Protein AF-A0A6V7LNL7-F1 (afdb_monomer_lite)

InterPro domains:
  IPR039805 CUE domain-containing protein 2, CUE domain [cd14367] (121-161)
  IPR060584 CUEDC2, N-terminal domain [PF27983] (2-64)

Secondary structure (DSSP, 8-state):
---HHHHHHHHHHHHHHHS-----HHHHHHHHHHH-GGGGGS-HHHHHHHHHHHHHHHHHHTT---------GGGG--GGGTS--------------------------S-HHHHHHHHHHHHHHHHHHH-TTS-HHHHHHHHHHTTT-HHHHHHHHHHHHHTT-----------

Organism: NCBI:txid1563983

Foldseek 3Di:
DDDPVRVVVVVVVVVVVVVPCPPPLVVVLVVVCVVPVCSVVDDSVNSVVVVVVVVVVVVVVVDDPDDDDPPPVCVVVPCVVVDDPDDDDDDDDDDDDDDDDDDDDDDDDPDPPPVVVVLLVVLLVVLCVVPVQADSVLLSVLCVVVVNPSVSSNVVQVVCVVVVNGPGPPPDDDD

Sequence (175 aa):
LIDDIVLSYVVSMVEESALEEDLDVEGLCEMVSACLPEFSTIDKDAVSKWLLDIESELKQESKGPGDGQPHDPLSQISLAALLPPDSQRVSTGRSHSICETSDANSDSSGEYFTEQQEASWHEISLLQEMFPAASPTEIRHCLTIADGDIAKAAQLALHRQEAGQSITSNLSYMT

pLDDT: mean 72.9, std 19.71, range [32.44, 95.31]

Structure (mmCIF, N/CA/C/O backbone):
data_AF-A0A6V7LNL7-F1
#
_entry.id   AF-A0A6V7LNL7-F1
#
loop_
_atom_site.group_PDB
_atom_site.id
_atom_site.type_symbol
_atom_site.label_atom_id
_atom_site.label_alt_id
_atom_site.label_comp_id
_atom_site.label_asym_id
_atom_site.label_entity_id
_atom_site.label_seq_id
_atom_site.pdbx_PDB_ins_code
_atom_site.Cartn_x
_atom_site.Cartn_y
_atom_site.Cartn_z
_atom_site.occupancy
_atom_site.B_iso_or_equiv
_atom_site.auth_seq_id
_atom_site.auth_comp_id
_atom_site.auth_asym_id
_atom_site.auth_atom_id
_atom_site.pdbx_PDB_model_num
ATOM 1 N N . LEU A 1 1 ? 24.596 23.583 24.630 1.00 77.12 1 LEU A N 1
ATOM 2 C CA . LEU A 1 1 ? 23.335 23.792 25.369 1.00 77.12 1 LEU A CA 1
ATOM 3 C C . LEU A 1 1 ? 22.297 24.225 24.349 1.00 77.12 1 LEU A C 1
ATOM 5 O O . LEU A 1 1 ? 22.644 25.045 23.510 1.00 77.12 1 LEU A O 1
ATOM 9 N N . ILE A 1 2 ? 21.104 23.640 24.376 1.00 87.00 2 ILE A N 1
ATOM 10 C CA . ILE A 1 2 ? 19.944 24.130 23.618 1.00 87.00 2 ILE A CA 1
ATOM 11 C C . ILE A 1 2 ? 19.207 25.108 24.536 1.00 87.00 2 ILE A C 1
ATOM 13 O O . ILE A 1 2 ? 19.056 24.804 25.717 1.00 87.00 2 ILE A O 1
ATOM 17 N N . ASP A 1 3 ? 18.808 26.269 24.019 1.00 94.88 3 ASP A N 1
ATOM 18 C CA . ASP A 1 3 ? 18.039 27.256 24.784 1.00 94.88 3 ASP A CA 1
ATOM 19 C C . ASP A 1 3 ? 16.596 26.784 25.007 1.00 94.88 3 ASP A C 1
ATOM 21 O O . ASP A 1 3 ? 15.985 26.189 24.118 1.00 94.88 3 ASP A O 1
ATOM 25 N N . ASP A 1 4 ? 16.023 27.117 26.165 1.00 92.06 4 ASP A N 1
ATOM 26 C CA . ASP A 1 4 ? 14.676 26.688 26.576 1.00 92.06 4 ASP A CA 1
ATOM 27 C C . ASP A 1 4 ? 13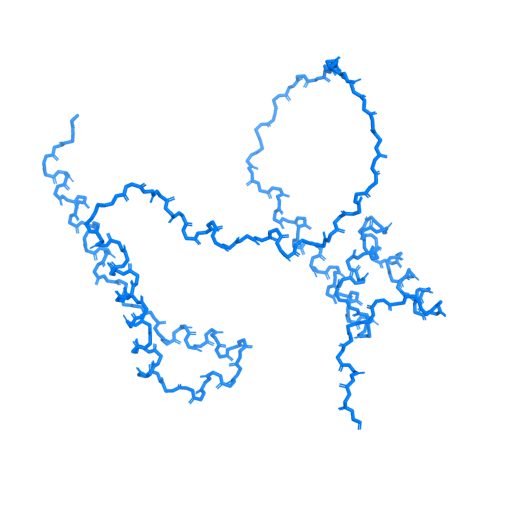.570 27.134 25.604 1.00 92.06 4 ASP A C 1
ATOM 29 O O . ASP A 1 4 ? 12.563 26.448 25.443 1.00 92.06 4 ASP A O 1
ATOM 33 N N . ILE A 1 5 ? 13.770 28.254 24.900 1.00 92.75 5 ILE A N 1
ATOM 34 C CA . ILE A 1 5 ? 12.843 28.742 23.864 1.00 92.75 5 ILE A CA 1
ATOM 35 C C . ILE A 1 5 ? 12.846 27.801 22.652 1.00 92.75 5 ILE A C 1
ATOM 37 O O . ILE A 1 5 ? 11.793 27.474 22.110 1.00 92.75 5 ILE A O 1
ATOM 41 N N . VAL A 1 6 ? 14.032 27.343 22.242 1.00 93.44 6 VAL A N 1
ATOM 42 C CA . VAL A 1 6 ? 14.191 26.410 21.120 1.00 93.44 6 VAL A CA 1
ATOM 43 C C . VAL A 1 6 ? 13.686 25.030 21.520 1.00 93.44 6 VAL A C 1
ATOM 45 O O . VAL A 1 6 ? 12.992 24.386 20.741 1.00 93.44 6 VAL A O 1
ATOM 48 N N . LEU A 1 7 ?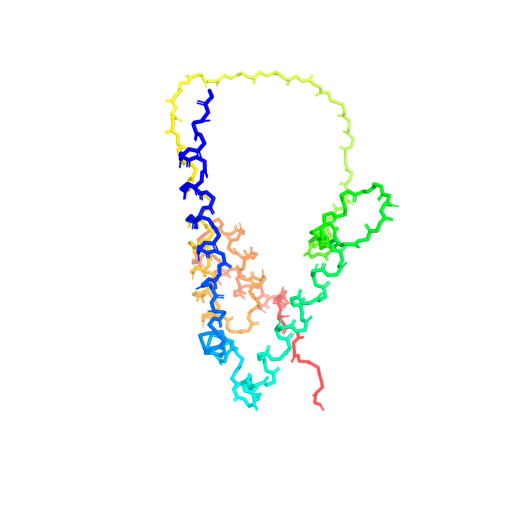 13.978 24.600 22.750 1.00 93.31 7 LEU A N 1
ATOM 49 C CA . LEU A 1 7 ? 13.473 23.343 23.286 1.00 93.31 7 LEU A CA 1
ATOM 50 C C . LEU A 1 7 ? 11.941 23.340 23.337 1.00 93.31 7 LEU A C 1
ATOM 52 O O . LEU A 1 7 ? 11.329 22.388 22.872 1.00 93.31 7 LEU A O 1
ATOM 56 N N . SER A 1 8 ? 11.320 24.419 23.821 1.00 91.12 8 SER A N 1
ATOM 57 C CA . SER A 1 8 ? 9.861 24.557 23.846 1.00 91.12 8 SER A CA 1
ATOM 58 C C . SER A 1 8 ? 9.255 24.554 22.444 1.00 91.12 8 SER A C 1
ATOM 60 O O . SER A 1 8 ? 8.248 23.886 22.243 1.00 91.12 8 SER A O 1
ATOM 62 N N . TYR A 1 9 ? 9.865 25.231 21.469 1.00 91.94 9 TYR A N 1
ATOM 63 C CA . TYR A 1 9 ? 9.400 25.200 20.080 1.00 91.94 9 TYR A CA 1
ATOM 64 C C . TYR A 1 9 ? 9.455 23.791 19.475 1.00 91.94 9 TYR A C 1
ATOM 66 O O . TYR A 1 9 ? 8.477 23.338 18.888 1.00 91.94 9 TYR A O 1
ATOM 74 N N . VAL A 1 10 ? 10.569 23.075 19.661 1.00 91.94 10 VAL A N 1
ATOM 75 C CA . VAL A 1 10 ? 10.726 21.703 19.156 1.00 91.94 10 VAL A CA 1
ATOM 76 C C . VAL A 1 10 ? 9.750 20.755 19.846 1.00 91.94 10 VAL A C 1
ATOM 78 O O . VAL A 1 10 ? 9.099 19.973 19.168 1.00 91.94 10 VAL A O 1
ATOM 81 N N . VAL A 1 11 ? 9.604 20.850 21.170 1.00 88.12 11 VAL A N 1
ATOM 82 C CA . VAL A 1 11 ? 8.632 20.045 21.924 1.00 88.12 11 VAL A CA 1
ATOM 83 C C . VAL A 1 11 ? 7.210 20.354 21.469 1.00 88.12 11 VAL A C 1
ATOM 85 O O . VAL A 1 11 ? 6.464 19.423 21.210 1.00 88.12 11 VAL A O 1
ATOM 88 N N . SER A 1 12 ? 6.861 21.628 21.270 1.00 84.38 12 SER A N 1
ATOM 89 C CA . SER A 1 12 ? 5.517 22.013 20.818 1.00 84.38 12 SER A CA 1
ATOM 90 C C . SER A 1 12 ? 5.229 21.480 19.416 1.00 84.38 12 SER A C 1
ATOM 92 O O . SER A 1 12 ? 4.141 20.984 19.175 1.00 84.38 12 SER A O 1
ATOM 94 N N . MET A 1 13 ? 6.212 21.518 18.509 1.00 83.56 13 MET A N 1
ATOM 95 C CA . MET A 1 13 ? 6.061 20.983 17.153 1.00 83.56 13 MET A CA 1
ATOM 96 C C . MET A 1 13 ? 5.982 19.450 17.129 1.00 83.56 13 MET A C 1
ATOM 98 O O . MET A 1 13 ? 5.235 18.885 16.334 1.00 83.56 13 MET A O 1
ATOM 102 N N . VAL A 1 14 ? 6.726 18.765 18.003 1.00 79.75 14 VAL A N 1
ATOM 103 C CA . VAL A 1 14 ? 6.657 17.301 18.150 1.00 79.75 14 VAL A CA 1
ATOM 104 C C . VAL A 1 14 ? 5.335 16.872 18.792 1.00 79.75 14 VAL A C 1
ATOM 106 O O . VAL A 1 14 ? 4.744 15.896 18.346 1.00 79.75 14 VAL A O 1
ATOM 109 N N . GLU A 1 15 ? 4.848 17.598 19.799 1.00 69.62 15 GLU A N 1
ATOM 110 C CA . GLU A 1 15 ? 3.545 17.339 20.418 1.00 69.62 15 GLU A CA 1
ATOM 111 C C . GLU A 1 15 ? 2.395 17.623 19.441 1.00 69.62 15 GLU A C 1
ATOM 113 O O . GLU A 1 15 ? 1.503 16.791 19.321 1.00 69.62 15 GLU A O 1
ATOM 118 N N . GLU A 1 16 ? 2.443 18.726 18.687 1.00 59.78 16 GLU A N 1
ATOM 119 C CA . GLU A 1 16 ? 1.456 19.059 17.646 1.00 59.78 16 GLU A CA 1
ATOM 120 C C . GLU A 1 16 ? 1.409 17.989 16.544 1.00 59.78 16 GLU A C 1
ATOM 122 O O . GLU A 1 16 ? 0.331 17.542 16.168 1.00 59.78 16 GLU A O 1
ATOM 127 N N . SER A 1 17 ? 2.568 17.481 16.111 1.00 56.34 17 SER A N 1
ATOM 128 C CA . SER A 1 17 ? 2.640 16.406 15.108 1.00 56.34 17 SER A CA 1
ATOM 129 C C . SER A 1 17 ? 2.170 15.046 15.645 1.00 56.34 17 SER A C 1
ATOM 131 O O . SER A 1 17 ? 1.700 14.214 14.880 1.00 56.34 17 SER A O 1
ATOM 133 N N . ALA A 1 18 ? 2.287 14.802 16.955 1.00 55.47 18 ALA A N 1
ATOM 134 C CA . ALA A 1 18 ? 1.839 13.561 17.594 1.00 55.47 18 ALA A CA 1
ATOM 135 C C . ALA A 1 18 ? 0.333 13.550 17.921 1.00 55.47 18 ALA A C 1
ATOM 137 O O . ALA A 1 18 ? -0.207 12.508 18.291 1.00 55.47 18 ALA A O 1
ATOM 138 N N . LEU A 1 19 ? -0.333 14.704 17.828 1.00 52.66 19 LEU A N 1
ATOM 139 C CA . LEU A 1 19 ? -1.760 14.875 18.111 1.00 52.66 19 LEU A CA 1
ATOM 140 C C . LEU A 1 19 ? -2.645 14.749 16.860 1.00 52.66 19 LEU A C 1
ATOM 142 O O . LEU A 1 19 ? -3.859 14.648 17.017 1.00 52.66 19 LEU A O 1
ATOM 146 N N . GLU A 1 20 ? -2.064 14.747 15.655 1.00 52.94 20 GLU A N 1
ATOM 147 C CA . GLU A 1 20 ? -2.805 14.935 14.397 1.00 52.94 20 GLU A CA 1
ATOM 148 C C . GLU A 1 20 ? -2.579 13.836 13.340 1.00 52.94 20 GLU A C 1
ATOM 150 O O . GLU A 1 20 ? -2.869 14.036 12.164 1.00 52.94 20 GLU A O 1
ATOM 155 N N . GLU A 1 21 ? -2.127 12.641 13.728 1.00 58.19 21 GLU A N 1
ATOM 156 C CA . GLU A 1 21 ? -2.369 11.452 12.900 1.00 58.19 21 GLU A CA 1
ATOM 157 C C . GLU A 1 21 ? -3.705 10.836 13.324 1.00 58.19 21 GLU A C 1
ATOM 159 O O . GLU A 1 21 ? -3.761 9.807 14.000 1.00 58.19 21 GLU A O 1
ATOM 164 N N . ASP A 1 22 ? -4.809 11.488 12.938 1.00 67.88 22 ASP A N 1
ATOM 165 C CA . ASP A 1 22 ? -6.077 10.774 12.802 1.00 67.88 22 ASP A CA 1
ATOM 166 C C . ASP A 1 22 ? -5.795 9.605 11.851 1.00 67.88 22 ASP A C 1
ATOM 168 O O . ASP A 1 22 ? -5.548 9.799 10.659 1.00 67.88 22 ASP 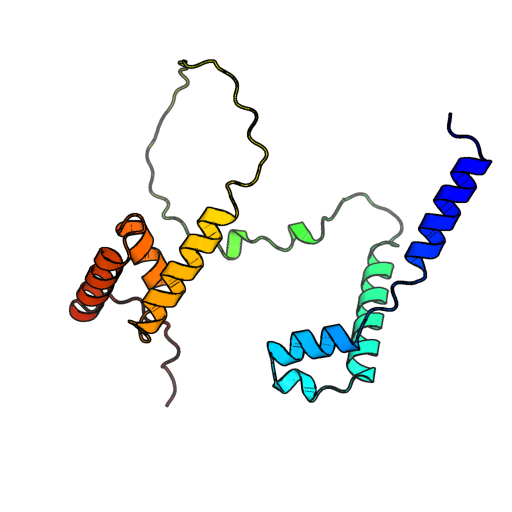A O 1
ATOM 172 N N . LEU A 1 23 ? -5.741 8.390 12.403 1.00 71.69 23 LEU A N 1
ATOM 173 C CA . LEU A 1 23 ? -5.516 7.176 11.631 1.00 71.69 23 LEU A CA 1
ATOM 174 C C . LEU A 1 23 ? -6.537 7.154 10.494 1.00 71.69 23 LEU A C 1
ATOM 176 O O . LEU A 1 23 ? -7.745 7.143 10.744 1.00 71.69 23 LEU A O 1
ATOM 180 N N . ASP A 1 24 ? -6.060 7.157 9.249 1.00 86.25 24 ASP A N 1
ATOM 181 C CA . ASP A 1 24 ? -6.924 7.122 8.074 1.00 86.25 24 ASP A CA 1
ATOM 182 C C . ASP A 1 24 ? -7.547 5.728 7.926 1.00 86.25 24 ASP A C 1
ATOM 184 O O . ASP A 1 24 ? -7.105 4.874 7.155 1.00 86.25 24 ASP A O 1
ATOM 188 N N . VAL A 1 25 ? -8.590 5.485 8.721 1.00 88.12 25 VAL A N 1
ATOM 189 C CA . VAL A 1 25 ? -9.342 4.229 8.715 1.00 88.12 25 VAL A CA 1
ATOM 190 C C . VAL A 1 25 ? -9.976 3.997 7.341 1.00 88.12 25 VAL A C 1
ATOM 192 O O . VAL A 1 25 ? -10.148 2.849 6.948 1.00 88.12 25 VAL A O 1
ATOM 195 N N . GLU A 1 26 ? -10.310 5.054 6.590 1.00 88.88 26 GLU A N 1
ATOM 196 C CA . GLU A 1 26 ? -10.876 4.908 5.243 1.00 88.88 26 GLU A CA 1
ATOM 197 C C . GLU A 1 26 ? -9.826 4.387 4.258 1.00 88.88 26 GLU A C 1
ATOM 199 O O . GLU A 1 26 ? -10.069 3.373 3.605 1.00 88.88 26 GLU A O 1
ATOM 204 N N . GLY A 1 27 ? -8.644 5.008 4.216 1.00 90.00 27 GLY A N 1
ATOM 205 C CA . GLY A 1 27 ? -7.533 4.560 3.375 1.00 90.00 27 GLY A CA 1
ATOM 206 C C . GLY A 1 27 ? -7.044 3.156 3.740 1.00 90.00 27 GLY A C 1
ATOM 207 O O . GLY A 1 27 ? -6.766 2.341 2.858 1.00 90.00 27 GLY A O 1
ATOM 208 N N . LEU A 1 28 ? -7.018 2.817 5.035 1.00 91.31 28 LEU A N 1
ATOM 209 C CA . LEU A 1 28 ? -6.737 1.454 5.491 1.00 91.31 28 LEU A CA 1
ATOM 210 C C . LEU A 1 28 ? -7.783 0.462 4.964 1.00 91.31 28 LEU A C 1
ATOM 212 O O . LEU A 1 28 ? -7.420 -0.581 4.420 1.00 91.31 28 LEU A O 1
ATOM 216 N N . CYS A 1 29 ? -9.072 0.772 5.114 1.00 93.06 29 CYS A N 1
ATOM 217 C CA . CYS A 1 29 ? -10.151 -0.082 4.626 1.00 93.06 29 CYS A CA 1
ATOM 218 C C . CYS A 1 29 ? -10.104 -0.253 3.106 1.00 93.06 29 CYS A C 1
ATOM 220 O O . CYS A 1 29 ? -10.300 -1.370 2.625 1.00 93.06 29 CYS A O 1
ATOM 222 N N . GLU A 1 30 ? -9.812 0.810 2.354 1.00 93.69 30 GLU A N 1
ATOM 223 C CA . GLU A 1 30 ? -9.642 0.761 0.901 1.00 93.69 30 GLU A CA 1
ATOM 224 C C . GLU A 1 30 ? -8.479 -0.161 0.516 1.00 93.69 30 GLU A C 1
ATOM 226 O O . GLU A 1 30 ? -8.652 -1.083 -0.286 1.00 93.69 30 GLU A O 1
ATOM 231 N N . MET A 1 31 ? -7.318 0.021 1.148 1.00 94.38 31 MET A N 1
ATOM 232 C CA . MET A 1 31 ? -6.125 -0.776 0.875 1.00 94.38 31 MET A CA 1
ATOM 233 C C . MET A 1 31 ? -6.337 -2.258 1.204 1.00 94.38 31 MET A C 1
ATOM 235 O O . MET A 1 31 ? -5.997 -3.130 0.403 1.00 94.38 31 MET A O 1
ATOM 239 N N . VAL A 1 32 ? -6.935 -2.567 2.358 1.00 94.56 32 VAL A N 1
ATOM 240 C CA . VAL A 1 32 ? -7.205 -3.958 2.746 1.00 94.56 32 VAL A CA 1
ATOM 241 C C . VAL A 1 32 ? -8.277 -4.571 1.847 1.00 94.56 32 VAL A C 1
ATOM 243 O O . VAL A 1 32 ? -8.128 -5.722 1.450 1.00 94.56 32 VAL A O 1
ATOM 246 N N . SER A 1 33 ? -9.299 -3.811 1.447 1.00 94.62 33 SER A N 1
ATOM 247 C CA . SER A 1 33 ? -10.339 -4.292 0.526 1.00 94.62 33 SER A CA 1
ATOM 248 C C . SER A 1 33 ? -9.807 -4.563 -0.883 1.00 94.62 33 SER A C 1
ATOM 250 O O . SER A 1 33 ? -10.304 -5.462 -1.558 1.00 94.62 33 SER A O 1
ATOM 252 N N . ALA A 1 34 ? -8.778 -3.836 -1.329 1.00 95.31 34 ALA A N 1
ATOM 253 C CA . ALA A 1 34 ? -8.105 -4.116 -2.597 1.00 95.31 34 ALA A CA 1
ATOM 254 C C . ALA A 1 34 ? -7.371 -5.471 -2.582 1.00 95.31 34 ALA A C 1
ATOM 256 O O . ALA A 1 34 ? -7.300 -6.150 -3.606 1.00 95.31 34 ALA A O 1
ATOM 257 N N . CYS A 1 35 ? -6.858 -5.881 -1.420 1.00 92.94 35 CYS A N 1
ATOM 258 C CA . CYS A 1 35 ? -6.185 -7.166 -1.225 1.00 92.94 35 CYS A CA 1
ATOM 259 C C . CYS A 1 35 ? -7.158 -8.306 -0.884 1.00 92.94 35 CYS A C 1
ATOM 261 O O . CYS A 1 35 ? -6.934 -9.452 -1.270 1.00 92.94 35 CYS A O 1
ATOM 263 N N . LEU A 1 36 ? -8.215 -7.994 -0.134 1.00 94.31 36 LEU A N 1
ATOM 264 C CA . LEU A 1 36 ? -9.210 -8.915 0.408 1.00 94.31 36 LEU A CA 1
ATOM 265 C C . LEU A 1 36 ? -10.605 -8.301 0.211 1.00 94.31 36 LEU A C 1
ATOM 267 O O . LEU A 1 36 ? -11.098 -7.611 1.106 1.00 94.31 36 LEU A O 1
ATOM 271 N N . PRO A 1 37 ? -11.262 -8.530 -0.940 1.00 92.12 37 PRO A N 1
ATOM 272 C CA . PRO A 1 37 ? -12.542 -7.901 -1.270 1.00 92.12 37 PRO A CA 1
ATOM 273 C C . PRO A 1 37 ? -13.632 -8.102 -0.209 1.00 92.12 37 PRO A C 1
ATOM 275 O O . PRO A 1 37 ? -14.469 -7.225 0.003 1.00 92.12 37 PRO A O 1
ATOM 278 N N . GLU A 1 38 ? -13.612 -9.232 0.499 1.00 95.12 38 GLU A N 1
ATOM 279 C CA . GLU A 1 38 ? -14.550 -9.562 1.573 1.00 95.12 38 GLU A CA 1
ATOM 280 C C . GLU A 1 38 ? -14.440 -8.612 2.775 1.00 95.12 38 GLU A C 1
ATOM 282 O O . GLU A 1 38 ? -15.423 -8.429 3.498 1.00 95.12 38 GLU A O 1
ATOM 287 N N . PHE A 1 39 ? -13.283 -7.966 2.964 1.00 93.00 39 PHE A N 1
ATOM 288 C CA . PHE A 1 39 ? -13.039 -7.004 4.041 1.00 93.00 39 PHE A CA 1
ATOM 289 C C . PHE A 1 39 ? -13.976 -5.792 3.963 1.00 93.00 39 PHE A C 1
ATOM 291 O O . PHE A 1 39 ? -14.386 -5.273 4.998 1.00 93.00 39 PHE A O 1
ATOM 298 N N . SER A 1 40 ? -14.424 -5.423 2.758 1.00 91.31 40 SER A N 1
ATOM 299 C CA . SER A 1 40 ? -15.408 -4.351 2.537 1.00 91.31 40 SER A CA 1
ATOM 300 C C . SER A 1 40 ? -16.773 -4.599 3.201 1.00 91.31 40 SER A C 1
ATOM 302 O O . SER A 1 40 ? -17.579 -3.681 3.330 1.00 91.31 40 SER A O 1
ATOM 304 N N . THR A 1 41 ? -17.047 -5.837 3.631 1.00 93.75 41 THR A N 1
ATOM 305 C CA . THR A 1 41 ? -18.289 -6.208 4.332 1.00 93.75 41 THR A CA 1
ATOM 306 C C . THR A 1 41 ? -18.230 -5.881 5.829 1.00 93.75 41 THR A C 1
ATOM 308 O O . THR A 1 41 ? -19.258 -5.893 6.507 1.00 93.75 41 THR A O 1
ATOM 311 N N . ILE A 1 42 ? -17.035 -5.625 6.369 1.00 93.44 42 ILE A N 1
ATOM 312 C CA . ILE A 1 42 ? -16.843 -5.289 7.778 1.00 93.44 42 ILE A CA 1
ATOM 313 C C . ILE A 1 42 ? -17.196 -3.817 7.983 1.00 93.44 42 ILE A C 1
ATOM 315 O O . ILE A 1 42 ? -16.780 -2.946 7.226 1.00 93.44 42 ILE A O 1
ATOM 319 N N . ASP A 1 43 ? -17.975 -3.545 9.025 1.00 94.12 43 ASP A N 1
ATOM 320 C CA . ASP A 1 43 ? -18.402 -2.192 9.351 1.00 94.12 43 ASP A CA 1
ATOM 321 C C . ASP A 1 43 ? -17.216 -1.311 9.779 1.00 94.12 43 ASP A C 1
ATOM 323 O O . ASP A 1 43 ? -16.381 -1.724 10.590 1.00 94.12 43 ASP A O 1
ATOM 327 N N . LYS A 1 44 ? -17.145 -0.083 9.252 1.00 89.56 44 LYS A N 1
ATOM 328 C CA . LYS A 1 44 ? -16.018 0.830 9.499 1.00 89.56 44 LYS A CA 1
ATOM 329 C C . LYS A 1 44 ? -15.872 1.171 10.982 1.00 89.56 44 LYS A C 1
ATOM 331 O O . LYS A 1 44 ? -14.750 1.225 11.484 1.00 89.56 44 LYS A O 1
ATOM 336 N N . ASP A 1 45 ? -16.985 1.336 11.696 1.00 89.81 45 ASP A N 1
ATOM 337 C CA . ASP A 1 45 ? -16.961 1.604 13.137 1.00 89.81 45 ASP A CA 1
ATOM 338 C C . ASP A 1 45 ? -16.398 0.405 13.914 1.00 89.81 45 ASP A C 1
ATOM 340 O O . ASP A 1 45 ? -15.698 0.578 14.913 1.00 89.81 45 ASP A O 1
ATOM 344 N N . ALA A 1 46 ? -16.629 -0.821 13.432 1.00 92.94 46 ALA A N 1
ATOM 345 C CA . ALA A 1 46 ? -16.031 -2.022 14.008 1.00 92.94 46 ALA A CA 1
ATOM 346 C C . ALA A 1 46 ? -14.514 -2.090 13.763 1.00 92.94 46 ALA A C 1
ATOM 348 O O . ALA A 1 46 ? -13.780 -2.445 14.686 1.00 92.94 46 ALA A O 1
ATOM 349 N N . VAL A 1 47 ? -14.037 -1.712 12.569 1.00 92.69 47 VAL A N 1
ATOM 350 C CA . VAL A 1 47 ? -12.594 -1.627 12.260 1.00 92.69 47 VAL A CA 1
ATOM 351 C C . VAL A 1 47 ? -11.920 -0.546 13.104 1.00 92.69 47 VAL A C 1
ATOM 353 O O . VAL A 1 47 ? -10.882 -0.800 13.708 1.00 92.69 47 VAL A O 1
ATOM 356 N N . SER A 1 48 ? -12.536 0.634 13.204 1.00 89.56 48 SER A N 1
ATOM 357 C CA . SER A 1 48 ? -12.040 1.738 14.030 1.00 89.56 48 SER A CA 1
ATOM 358 C C . SER A 1 48 ? -11.949 1.338 15.502 1.00 89.56 48 SER A C 1
ATOM 360 O O . SER A 1 48 ? -10.915 1.532 16.138 1.00 89.56 48 SER A O 1
ATOM 362 N N . LYS A 1 49 ? -12.998 0.698 16.032 1.00 91.50 49 LYS A N 1
ATOM 363 C CA . LYS A 1 49 ? -13.000 0.186 17.401 1.00 91.50 49 LYS A CA 1
ATOM 364 C C . LYS A 1 49 ? -11.898 -0.847 17.627 1.00 91.50 49 LYS A C 1
ATOM 366 O O . LYS A 1 49 ? -11.171 -0.742 18.605 1.00 91.50 49 LYS A O 1
ATOM 371 N N . TRP A 1 50 ? -11.767 -1.821 16.731 1.00 94.00 50 TRP A N 1
ATOM 372 C CA . TRP A 1 50 ? -10.725 -2.842 16.821 1.00 94.00 50 TRP A CA 1
ATOM 373 C C . TRP A 1 50 ? -9.316 -2.232 16.815 1.00 94.00 50 TRP A C 1
ATOM 375 O O . TRP A 1 50 ? -8.466 -2.641 17.601 1.00 94.00 50 TRP A O 1
ATOM 385 N N . LEU A 1 51 ? -9.084 -1.214 15.984 1.00 90.06 51 LEU A N 1
ATOM 386 C CA . LEU A 1 51 ? -7.805 -0.508 15.913 1.00 90.06 51 LEU A CA 1
ATOM 387 C C . LEU A 1 51 ? -7.484 0.241 17.218 1.00 90.06 51 LEU A C 1
ATOM 389 O O . LEU A 1 51 ? -6.358 0.171 17.707 1.00 90.06 51 LEU A O 1
ATOM 393 N N . LEU A 1 52 ? -8.481 0.907 17.809 1.00 87.31 52 LEU A N 1
ATOM 394 C CA . LEU A 1 52 ? -8.352 1.569 19.112 1.00 87.31 52 LEU A CA 1
ATOM 395 C C . LEU A 1 52 ? -8.120 0.565 20.250 1.00 87.31 52 LEU A C 1
ATOM 397 O O . LEU A 1 52 ? -7.330 0.831 21.156 1.00 87.31 52 LEU A O 1
ATOM 401 N N . ASP A 1 53 ? -8.778 -0.595 20.201 1.00 90.19 53 ASP A N 1
ATOM 402 C CA . ASP A 1 53 ? -8.575 -1.666 21.176 1.00 90.19 53 ASP A CA 1
ATOM 403 C C . ASP A 1 53 ? -7.114 -2.161 21.118 1.00 90.19 53 ASP A C 1
ATOM 405 O O . ASP A 1 53 ? -6.455 -2.212 22.158 1.00 90.19 53 ASP A O 1
ATOM 409 N N . ILE A 1 54 ? -6.558 -2.387 19.919 1.00 88.44 54 ILE A N 1
ATOM 410 C CA . ILE A 1 54 ? -5.137 -2.741 19.723 1.00 88.44 54 ILE A CA 1
ATOM 411 C C . ILE A 1 54 ? -4.199 -1.660 20.267 1.00 88.44 54 ILE A C 1
ATOM 413 O O . ILE A 1 54 ? -3.220 -1.968 20.951 1.00 88.44 54 ILE A O 1
ATOM 417 N N . GLU A 1 55 ? -4.482 -0.386 19.981 1.00 83.88 55 GLU A N 1
ATOM 418 C CA . GLU A 1 55 ? -3.685 0.731 20.497 1.00 83.88 55 GLU A CA 1
ATOM 419 C C . GLU A 1 55 ? -3.666 0.723 22.035 1.00 83.88 55 GLU A C 1
ATOM 421 O O . GLU A 1 55 ? -2.625 0.933 22.670 1.00 83.88 55 GLU A O 1
ATOM 426 N N . SER A 1 56 ? -4.816 0.437 22.647 1.00 83.94 56 SER A N 1
ATOM 427 C CA . SER A 1 56 ? -4.947 0.345 24.096 1.00 83.94 56 SER A CA 1
ATOM 428 C C . SER A 1 56 ? -4.140 -0.819 24.684 1.00 83.94 56 SER A C 1
ATOM 430 O O . SER A 1 56 ? -3.485 -0.634 25.714 1.00 83.94 56 SER A O 1
ATOM 432 N N . GLU A 1 57 ? -4.116 -1.977 24.018 1.00 88.94 57 GLU A N 1
ATOM 433 C CA . GLU A 1 57 ? -3.337 -3.152 24.428 1.00 88.94 57 GLU A CA 1
ATOM 434 C C . GLU A 1 57 ? -1.826 -2.876 24.349 1.00 88.94 57 GLU A C 1
ATOM 436 O O . GLU A 1 57 ? -1.099 -3.109 25.320 1.00 88.94 57 GLU A O 1
ATOM 441 N N . LEU A 1 58 ? -1.360 -2.261 23.255 1.00 80.81 58 LEU A N 1
ATOM 442 C CA . LEU A 1 58 ? 0.036 -1.832 23.079 1.00 80.81 58 LEU A CA 1
ATOM 443 C C . LEU A 1 58 ? 0.487 -0.836 24.159 1.00 80.81 58 LEU A C 1
ATOM 445 O O . LEU A 1 58 ? 1.592 -0.943 24.700 1.00 80.81 58 LEU A O 1
ATOM 449 N N . LYS A 1 59 ? -0.373 0.126 24.521 1.00 79.44 59 LYS A N 1
ATOM 450 C CA . LYS A 1 59 ? -0.082 1.111 25.578 1.00 79.44 59 LYS A CA 1
ATOM 451 C C . LYS A 1 59 ? -0.013 0.482 26.973 1.00 79.44 59 LYS A C 1
ATOM 453 O O . LYS A 1 59 ? 0.721 0.987 27.827 1.00 79.44 59 LYS A O 1
ATOM 458 N N . GLN A 1 60 ? -0.772 -0.583 27.230 1.00 74.88 60 GLN A N 1
ATOM 459 C CA . GLN A 1 60 ? -0.779 -1.264 28.526 1.00 74.88 60 GLN A CA 1
ATOM 460 C C . GLN A 1 60 ? 0.479 -2.104 28.758 1.00 74.88 60 GLN A C 1
ATOM 462 O O . GLN A 1 60 ? 1.025 -2.068 29.863 1.00 74.88 60 GLN A O 1
ATOM 467 N N . GLU A 1 61 ? 0.988 -2.788 27.731 1.00 61.88 61 GLU A N 1
ATOM 468 C CA . GLU A 1 61 ? 2.214 -3.592 27.841 1.00 61.88 61 GLU A CA 1
ATOM 469 C C . GLU A 1 61 ? 3.447 -2.728 28.176 1.00 61.88 61 GLU A C 1
ATOM 471 O O . GLU A 1 61 ? 4.302 -3.120 28.971 1.00 61.88 61 GLU A O 1
ATOM 476 N N . SER A 1 62 ? 3.488 -1.479 27.701 1.00 58.81 62 SER A N 1
ATOM 477 C CA . SER A 1 62 ? 4.567 -0.537 28.026 1.00 58.81 62 SER A CA 1
ATOM 478 C C . SER A 1 62 ? 4.567 -0.037 29.486 1.00 58.81 62 SER A C 1
ATOM 480 O O . SER A 1 62 ? 5.513 0.647 29.887 1.00 58.81 62 SER A O 1
ATOM 482 N N . LYS A 1 63 ? 3.532 -0.317 30.296 1.00 51.19 63 LYS A N 1
ATOM 483 C CA . LYS A 1 63 ? 3.327 0.293 31.627 1.00 51.19 63 LYS A CA 1
ATOM 484 C C . LYS A 1 63 ? 3.233 -0.730 32.766 1.00 51.19 63 LYS A C 1
ATOM 486 O O . LYS A 1 63 ? 2.474 -0.546 33.715 1.00 51.19 63 LYS A O 1
ATOM 491 N N . GLY A 1 64 ? 4.030 -1.796 32.707 1.00 46.03 64 GLY A N 1
ATOM 492 C CA . GLY A 1 64 ? 4.259 -2.698 33.842 1.00 46.03 64 GLY A CA 1
ATOM 493 C C . GLY A 1 64 ? 5.301 -2.143 34.836 1.00 46.03 64 GLY A C 1
ATOM 494 O O . GLY A 1 64 ? 6.340 -1.637 34.407 1.00 46.03 64 GLY A O 1
ATOM 495 N N . PRO A 1 65 ? 5.081 -2.218 36.165 1.00 51.41 65 PRO A N 1
ATOM 496 C CA . PRO A 1 65 ? 6.080 -1.822 37.149 1.00 51.41 65 PRO A CA 1
ATOM 497 C C . PRO A 1 65 ? 7.134 -2.928 37.313 1.00 51.41 65 PRO A C 1
ATOM 499 O O . PRO A 1 65 ? 6.886 -3.917 37.990 1.00 51.41 65 PRO A O 1
ATOM 502 N N . GLY A 1 66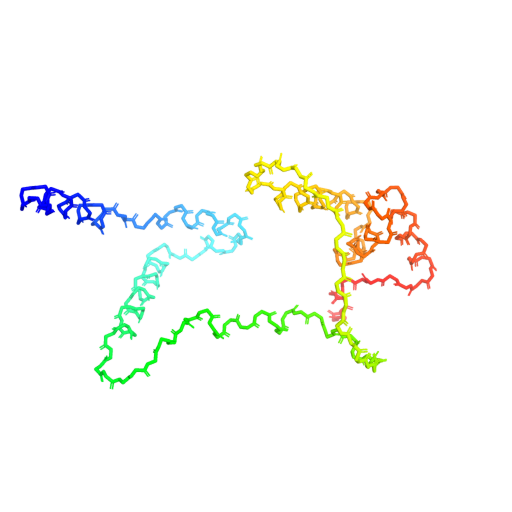 ? 8.309 -2.714 36.717 1.00 51.81 66 GLY A N 1
ATOM 503 C CA . GLY A 1 66 ? 9.599 -3.289 37.119 1.00 51.81 66 GLY A CA 1
ATOM 504 C C . GLY A 1 66 ? 9.754 -4.812 37.052 1.00 51.81 66 GLY A C 1
ATOM 505 O O . GLY A 1 66 ? 9.438 -5.502 38.009 1.00 51.81 66 GLY A O 1
ATOM 506 N N . ASP A 1 67 ? 10.398 -5.312 36.000 1.00 43.44 67 ASP A N 1
ATOM 507 C CA . ASP A 1 67 ? 11.752 -5.877 36.100 1.00 43.44 67 ASP A CA 1
ATOM 508 C C . ASP A 1 67 ? 12.356 -5.965 34.688 1.00 43.44 67 ASP A C 1
ATOM 510 O O . ASP A 1 67 ? 11.637 -6.055 33.694 1.00 43.44 67 ASP A O 1
ATOM 514 N N . GLY A 1 68 ? 13.673 -5.825 34.582 1.00 51.91 68 GLY A N 1
ATOM 515 C CA . GLY A 1 68 ? 14.350 -5.583 33.312 1.00 51.91 68 GLY A CA 1
ATOM 516 C C . GLY A 1 68 ? 14.293 -6.756 32.332 1.00 51.91 68 GLY A C 1
ATOM 517 O O . GLY A 1 68 ? 14.889 -7.797 32.579 1.00 51.91 68 GLY A O 1
ATOM 518 N N . GLN A 1 69 ? 13.716 -6.532 31.154 1.00 55.28 69 GLN A N 1
ATOM 519 C CA . GLN A 1 69 ? 14.232 -7.081 29.901 1.00 55.28 69 GLN A CA 1
ATOM 520 C C . GLN A 1 69 ? 13.672 -6.262 28.728 1.00 55.28 69 GLN A C 1
ATOM 522 O O . GLN A 1 69 ? 12.459 -6.063 28.669 1.00 55.28 69 GLN A O 1
ATOM 527 N N . PRO A 1 70 ? 14.492 -5.806 27.766 1.00 46.31 70 PRO A N 1
ATOM 528 C CA . PRO A 1 70 ? 13.977 -5.401 26.467 1.00 46.31 70 PRO A CA 1
ATOM 529 C C . PRO A 1 70 ? 13.466 -6.668 25.769 1.00 46.31 70 PRO A C 1
ATOM 531 O O . PRO A 1 70 ? 14.220 -7.385 25.113 1.00 46.31 70 PRO A O 1
ATOM 534 N N . HIS A 1 71 ? 12.198 -7.016 25.983 1.00 51.88 71 HIS A N 1
ATOM 535 C CA . HIS A 1 71 ? 11.507 -7.948 25.104 1.00 51.88 71 HIS A CA 1
ATOM 536 C C . HIS A 1 71 ? 11.186 -7.172 23.833 1.00 51.88 71 HIS A C 1
ATOM 538 O O . HIS A 1 71 ? 10.177 -6.486 23.739 1.00 51.88 71 HIS A O 1
ATOM 544 N N . ASP A 1 72 ? 12.111 -7.229 22.882 1.00 58.47 72 ASP A N 1
ATOM 545 C CA . ASP A 1 72 ? 11.878 -6.770 21.523 1.00 58.47 72 ASP A CA 1
ATOM 546 C C . ASP A 1 72 ? 10.698 -7.594 20.967 1.00 58.47 72 ASP A C 1
ATOM 548 O O . ASP A 1 72 ? 10.831 -8.820 20.870 1.00 58.47 72 ASP A O 1
ATOM 552 N N . PRO A 1 73 ? 9.520 -7.018 20.669 1.00 55.88 73 PRO A N 1
ATOM 553 C CA . PRO A 1 73 ? 8.372 -7.783 20.171 1.00 55.88 73 PRO A CA 1
ATOM 554 C C . PRO A 1 73 ? 8.688 -8.491 18.842 1.00 55.88 73 PRO A C 1
ATOM 556 O O . PRO A 1 73 ? 8.055 -9.491 18.502 1.00 55.88 73 PRO A O 1
ATOM 559 N N . LEU A 1 74 ? 9.743 -8.058 18.142 1.00 54.75 74 LEU A N 1
ATOM 560 C CA . LEU A 1 74 ? 10.274 -8.710 16.947 1.00 54.75 74 LEU A CA 1
ATOM 561 C C . LEU A 1 74 ? 11.042 -10.007 17.248 1.00 54.75 74 LEU A C 1
ATOM 563 O O . LEU A 1 74 ? 11.179 -10.855 16.371 1.00 54.75 74 LEU A O 1
ATOM 567 N N . SER A 1 75 ? 11.496 -10.218 18.489 1.00 59.97 75 SER A N 1
ATOM 568 C CA . SER A 1 75 ? 12.184 -11.456 18.895 1.00 59.97 75 SER A CA 1
ATOM 569 C C . SER A 1 75 ? 11.263 -12.680 18.927 1.00 59.97 75 SER A C 1
ATOM 571 O O . SER A 1 75 ? 11.736 -13.810 18.800 1.00 59.97 75 SER A O 1
ATOM 573 N N . GLN A 1 76 ? 9.948 -12.470 19.050 1.00 56.69 76 GLN A N 1
ATOM 574 C CA . GLN A 1 76 ? 8.946 -13.538 18.981 1.00 56.69 76 GLN A CA 1
ATOM 575 C C . GLN A 1 76 ? 8.640 -13.944 17.533 1.00 56.69 76 GLN A C 1
ATOM 577 O O . GLN A 1 76 ? 8.214 -15.069 17.272 1.00 56.69 76 GLN A O 1
ATOM 582 N N . ILE A 1 77 ? 8.921 -13.057 16.576 1.00 59.31 77 ILE A N 1
ATOM 583 C CA . ILE A 1 77 ? 8.762 -13.298 15.145 1.00 59.31 77 ILE A CA 1
ATOM 584 C C . ILE A 1 77 ? 10.064 -13.919 14.626 1.00 59.31 77 ILE A C 1
ATOM 586 O O . ILE A 1 77 ? 10.826 -13.322 13.869 1.00 59.31 77 ILE A O 1
ATOM 590 N N . SER A 1 78 ? 10.369 -15.140 15.070 1.00 57.84 78 SER A N 1
ATOM 591 C CA . SER A 1 78 ? 11.520 -15.866 14.535 1.00 57.84 78 SER A CA 1
ATOM 592 C C . SER A 1 78 ? 11.212 -16.331 13.110 1.00 57.84 78 SER A C 1
ATOM 594 O O . SER A 1 78 ? 10.661 -17.408 12.883 1.00 57.84 78 SER A O 1
ATOM 596 N N . LEU A 1 79 ? 11.611 -15.522 12.126 1.00 58.25 79 LEU A N 1
ATOM 597 C CA . LEU A 1 79 ? 11.544 -15.863 10.699 1.00 58.25 79 LEU A CA 1
ATOM 598 C C . LEU A 1 79 ? 12.390 -17.103 10.349 1.00 58.25 79 LEU A C 1
ATOM 600 O O . LEU A 1 79 ? 12.262 -17.649 9.257 1.00 58.25 79 LEU A O 1
ATOM 604 N N . ALA A 1 80 ? 13.203 -17.601 11.289 1.00 61.47 80 ALA A N 1
ATOM 605 C CA . ALA A 1 80 ? 13.915 -18.868 11.163 1.00 61.47 80 ALA A CA 1
ATOM 606 C C . ALA A 1 80 ? 12.973 -20.069 10.963 1.00 61.47 80 ALA A C 1
ATOM 608 O O . ALA A 1 80 ? 13.377 -21.052 10.354 1.00 61.47 80 ALA A O 1
ATOM 609 N N . ALA A 1 81 ? 11.716 -19.983 11.416 1.00 57.53 81 ALA A N 1
ATOM 610 C CA . ALA A 1 81 ? 10.701 -21.006 11.155 1.00 57.53 81 ALA A CA 1
ATOM 611 C C . ALA A 1 81 ? 10.130 -20.963 9.720 1.00 57.53 81 ALA A C 1
ATOM 613 O O . ALA A 1 81 ? 9.485 -21.919 9.295 1.00 57.53 81 ALA A O 1
ATOM 614 N N . LEU A 1 82 ? 10.360 -19.872 8.978 1.00 56.44 82 LEU A N 1
ATOM 615 C CA . LEU A 1 82 ? 9.956 -19.707 7.575 1.00 56.44 82 LEU A CA 1
ATOM 616 C C . LEU A 1 82 ? 11.087 -20.042 6.591 1.00 56.44 82 LEU A C 1
ATOM 618 O O . LEU A 1 82 ? 10.852 -20.107 5.384 1.00 56.44 82 LEU A O 1
ATOM 622 N N . LEU A 1 83 ? 12.306 -20.264 7.090 1.00 57.81 83 LEU A N 1
ATOM 623 C CA . LEU A 1 83 ? 13.416 -20.747 6.278 1.00 57.81 83 LEU A CA 1
ATOM 624 C C . LEU A 1 83 ? 13.254 -22.261 6.051 1.00 57.81 83 LEU A C 1
ATOM 626 O O . LEU A 1 83 ? 13.021 -23.001 7.012 1.00 57.81 83 LEU A O 1
ATOM 630 N N . PRO A 1 84 ? 13.378 -22.757 4.805 1.00 49.03 84 PRO A N 1
ATOM 631 C CA . PRO A 1 84 ? 13.442 -24.189 4.543 1.00 49.03 84 PRO A CA 1
ATOM 632 C C . PRO A 1 84 ? 14.570 -24.820 5.374 1.00 49.03 84 PRO A C 1
ATOM 634 O O . PRO A 1 84 ? 15.622 -24.196 5.521 1.00 49.03 84 PRO A O 1
ATOM 637 N N . PRO A 1 85 ? 14.397 -26.040 5.914 1.00 50.06 85 PRO A N 1
ATOM 638 C CA . PRO A 1 85 ? 15.460 -26.719 6.639 1.00 50.06 85 PRO A CA 1
ATOM 639 C C . PRO A 1 85 ? 16.627 -26.984 5.686 1.00 50.06 85 PRO A C 1
ATOM 641 O O . PRO A 1 85 ? 16.602 -27.932 4.898 1.00 50.06 85 PRO A O 1
ATOM 644 N N . ASP A 1 86 ? 17.647 -26.131 5.755 1.00 43.41 86 ASP A N 1
ATOM 645 C CA . ASP A 1 86 ? 18.887 -26.343 5.036 1.00 43.41 86 ASP A CA 1
ATOM 646 C C . ASP A 1 86 ? 19.533 -27.634 5.528 1.00 43.41 86 ASP A C 1
ATOM 648 O O . ASP A 1 86 ? 19.720 -27.901 6.720 1.00 43.41 86 ASP A O 1
ATOM 652 N N . SER A 1 87 ? 19.830 -28.468 4.545 1.00 42.69 87 SER A N 1
ATOM 653 C CA . SER A 1 87 ? 20.408 -29.784 4.680 1.00 42.69 87 SER A CA 1
ATOM 654 C C . SER A 1 87 ? 21.743 -29.716 5.430 1.00 42.69 87 SER A C 1
ATOM 656 O O . SER A 1 87 ? 22.803 -29.507 4.840 1.00 42.69 87 SER A O 1
ATOM 658 N N . GLN A 1 88 ? 21.724 -29.998 6.735 1.00 42.94 88 GLN A N 1
ATOM 659 C CA . GLN A 1 88 ? 22.909 -30.448 7.458 1.00 42.94 88 GLN A CA 1
ATOM 660 C C . GLN A 1 88 ? 23.458 -31.717 6.790 1.00 42.94 88 GLN A C 1
ATOM 662 O O . GLN A 1 88 ? 22.961 -32.814 7.042 1.00 42.94 88 GLN A O 1
ATOM 667 N N . ARG A 1 89 ? 24.555 -31.595 6.031 1.00 37.88 89 ARG A N 1
ATOM 668 C CA . ARG A 1 89 ? 25.622 -32.610 6.024 1.00 37.88 89 ARG A CA 1
ATOM 669 C C . ARG A 1 89 ? 27.018 -31.987 5.922 1.00 37.88 89 ARG A C 1
ATOM 671 O O . ARG A 1 89 ? 27.502 -31.672 4.848 1.00 37.88 89 ARG A O 1
ATOM 678 N N . VAL A 1 90 ? 27.632 -31.871 7.100 1.00 42.47 90 VAL A N 1
ATOM 679 C CA . VAL A 1 90 ? 29.014 -32.234 7.478 1.00 42.47 90 VAL A CA 1
ATOM 680 C C . VAL A 1 90 ? 30.135 -32.046 6.443 1.00 42.47 90 VAL A C 1
ATOM 682 O O . VAL A 1 90 ? 30.199 -32.794 5.475 1.00 42.47 90 VAL A O 1
ATOM 685 N N . SER A 1 91 ? 31.128 -31.204 6.769 1.00 34.97 91 SER A N 1
ATOM 686 C CA . SER A 1 91 ? 32.570 -31.489 6.581 1.00 34.97 91 SER A CA 1
ATOM 687 C C . SER A 1 91 ? 33.458 -30.512 7.375 1.00 34.97 91 SER A C 1
ATOM 689 O O . SER A 1 91 ? 33.733 -29.398 6.955 1.00 34.97 91 SER A O 1
ATOM 691 N N . THR A 1 92 ? 33.864 -30.958 8.566 1.00 35.03 92 THR A N 1
ATOM 692 C CA . THR A 1 92 ? 35.211 -30.848 9.167 1.00 35.03 92 THR A CA 1
ATOM 693 C C . THR A 1 92 ? 36.182 -29.729 8.735 1.00 35.03 92 THR A C 1
ATOM 695 O O . THR A 1 92 ? 36.740 -29.781 7.646 1.00 35.03 92 THR A O 1
ATOM 698 N N . GLY A 1 93 ? 36.616 -28.926 9.718 1.00 32.44 93 GLY A N 1
ATOM 699 C CA . GLY A 1 93 ? 38.053 -28.754 9.993 1.00 32.44 93 GLY A CA 1
ATOM 700 C C . GLY A 1 93 ? 38.725 -27.422 9.628 1.00 32.44 93 GLY A C 1
ATOM 701 O O . GLY A 1 93 ? 39.095 -27.202 8.488 1.00 32.44 93 GLY A O 1
ATOM 702 N N . ARG A 1 94 ? 39.016 -26.627 10.671 1.00 44.25 94 ARG A N 1
ATOM 703 C CA . ARG A 1 94 ? 40.222 -25.793 10.892 1.00 44.25 94 ARG A CA 1
ATOM 704 C C . ARG A 1 94 ? 40.861 -25.091 9.672 1.00 44.25 94 ARG A C 1
ATOM 706 O O . ARG A 1 94 ? 41.631 -25.715 8.951 1.00 44.25 94 ARG A O 1
ATOM 713 N N . SER A 1 95 ? 40.843 -23.756 9.667 1.00 42.47 95 SER A N 1
ATOM 714 C CA . SER A 1 95 ? 42.015 -22.893 9.958 1.00 42.47 95 SER A CA 1
ATOM 715 C C . SER A 1 95 ? 41.927 -21.534 9.261 1.00 42.47 95 SER A C 1
ATOM 717 O O . SER A 1 95 ? 41.502 -21.401 8.124 1.00 42.47 95 SER A O 1
ATOM 719 N N . HIS A 1 96 ? 42.400 -20.545 10.003 1.00 50.34 96 HIS A N 1
ATOM 720 C CA . HIS A 1 96 ? 42.675 -19.158 9.664 1.00 50.34 96 HIS A CA 1
ATOM 721 C C . HIS A 1 96 ? 43.811 -19.017 8.619 1.00 50.34 96 HIS A C 1
ATOM 723 O O . HIS A 1 96 ? 44.874 -19.594 8.840 1.00 50.34 96 HIS A O 1
ATOM 729 N N . SER A 1 97 ? 43.626 -18.215 7.557 1.00 47.47 97 SER A N 1
ATOM 730 C CA . SER A 1 97 ? 44.673 -17.530 6.744 1.00 47.47 97 SER A CA 1
ATOM 731 C C . SER A 1 97 ? 43.986 -16.667 5.659 1.00 47.47 97 SER A C 1
ATOM 733 O O . SER A 1 97 ? 43.376 -17.226 4.755 1.00 47.47 97 SER A O 1
ATOM 735 N N . ILE A 1 98 ? 43.769 -15.361 5.855 1.00 57.84 98 ILE A N 1
ATOM 736 C CA . ILE A 1 98 ? 44.579 -14.204 5.390 1.00 57.84 98 ILE A CA 1
ATOM 737 C C . ILE A 1 98 ? 45.124 -14.318 3.948 1.00 57.84 98 ILE A C 1
ATOM 739 O O . ILE A 1 98 ? 45.941 -15.200 3.697 1.00 57.84 98 ILE A O 1
ATOM 743 N N . CYS A 1 99 ? 44.662 -13.407 3.069 1.00 43.88 99 CYS A N 1
ATOM 744 C CA . CYS A 1 99 ? 45.370 -12.549 2.076 1.00 43.88 99 CYS A CA 1
ATOM 745 C C . CYS A 1 99 ? 44.286 -11.915 1.157 1.00 43.88 99 CYS A C 1
ATOM 747 O O . CYS A 1 99 ? 43.490 -12.653 0.585 1.00 43.88 99 CYS A O 1
ATOM 749 N N . GLU A 1 100 ? 44.027 -10.597 1.153 1.00 46.34 100 GLU A N 1
ATOM 750 C CA . GLU A 1 100 ? 44.764 -9.495 0.475 1.00 46.34 100 GLU A CA 1
ATOM 751 C C . GLU A 1 100 ? 44.869 -9.724 -1.053 1.00 46.34 100 GLU A C 1
ATOM 753 O O . GLU A 1 100 ? 45.464 -10.701 -1.489 1.00 46.34 100 GLU A O 1
ATOM 758 N N . THR A 1 101 ? 44.284 -8.909 -1.944 1.00 49.59 101 THR A N 1
ATOM 759 C CA . THR A 1 101 ? 44.511 -7.464 -2.155 1.00 49.59 101 THR A CA 1
ATOM 760 C C . THR A 1 101 ? 43.428 -6.849 -3.068 1.00 49.59 101 THR A C 1
ATOM 762 O O . THR A 1 101 ? 43.065 -7.464 -4.066 1.00 49.59 101 THR A O 1
ATOM 765 N N . SER A 1 102 ? 42.965 -5.629 -2.766 1.00 50.59 102 SER A N 1
ATOM 766 C CA . SER A 1 102 ? 42.859 -4.508 -3.725 1.00 50.59 102 SER A CA 1
ATOM 767 C C . SER A 1 102 ? 42.270 -3.274 -3.032 1.00 50.59 102 SER A C 1
ATOM 769 O O . SER A 1 102 ? 41.079 -3.228 -2.726 1.00 50.59 102 SER A O 1
ATOM 771 N N . ASP A 1 103 ? 43.120 -2.276 -2.812 1.00 55.59 103 ASP A N 1
ATOM 772 C CA . ASP A 1 103 ? 42.736 -0.912 -2.466 1.00 55.59 103 ASP A CA 1
ATOM 773 C C . ASP A 1 103 ? 42.257 -0.169 -3.722 1.00 55.59 103 ASP A C 1
ATOM 775 O O . ASP A 1 103 ? 42.974 -0.150 -4.722 1.00 55.59 103 ASP A O 1
ATOM 779 N N . ALA A 1 104 ? 41.079 0.459 -3.657 1.00 51.53 104 ALA A N 1
ATOM 780 C CA . ALA A 1 104 ? 40.816 1.833 -4.117 1.00 51.53 104 ALA A CA 1
ATOM 781 C C . ALA A 1 104 ? 39.301 2.113 -4.148 1.00 51.53 104 ALA A C 1
ATOM 783 O O . ALA A 1 104 ? 38.608 1.789 -5.104 1.00 51.53 104 ALA A O 1
ATOM 784 N N . ASN A 1 105 ? 38.824 2.746 -3.076 1.00 53.78 105 ASN A N 1
ATOM 785 C CA . ASN A 1 105 ? 37.818 3.810 -3.063 1.00 53.78 105 ASN A CA 1
ATOM 786 C C . ASN A 1 105 ? 36.739 3.798 -4.170 1.00 53.78 105 ASN A C 1
ATOM 788 O O . ASN A 1 105 ? 36.911 4.438 -5.208 1.00 53.78 105 ASN A O 1
ATOM 792 N N . SER A 1 106 ? 35.566 3.251 -3.854 1.00 46.47 106 SER A N 1
ATOM 793 C CA . SER A 1 106 ? 34.311 3.756 -4.412 1.00 46.47 106 SER A CA 1
ATOM 794 C C . SER A 1 106 ? 33.254 3.807 -3.316 1.00 46.47 106 SER A C 1
ATOM 796 O O . SER A 1 106 ? 32.801 2.785 -2.809 1.00 46.47 106 SER A O 1
ATOM 798 N N . ASP A 1 107 ? 32.921 5.035 -2.939 1.00 51.22 107 ASP A N 1
ATOM 799 C CA . ASP A 1 107 ? 31.678 5.414 -2.285 1.00 51.22 107 ASP A CA 1
ATOM 800 C C . ASP A 1 107 ? 30.516 4.906 -3.150 1.00 51.22 107 ASP A C 1
ATOM 802 O O . ASP A 1 107 ? 30.311 5.384 -4.266 1.00 51.22 107 ASP A O 1
ATOM 806 N N . SER A 1 108 ? 29.833 3.860 -2.692 1.00 43.75 108 SER A N 1
ATOM 807 C CA . SER A 1 108 ? 28.579 3.410 -3.285 1.00 43.75 108 SER A CA 1
ATOM 808 C C . SER A 1 108 ? 27.559 3.353 -2.168 1.00 43.75 108 SER A C 1
ATOM 810 O O . SER A 1 108 ? 27.443 2.365 -1.443 1.00 43.75 108 SER A O 1
ATOM 812 N N . SER A 1 109 ? 26.848 4.466 -2.039 1.00 46.12 109 SER A N 1
ATOM 813 C CA . SER A 1 109 ? 25.502 4.560 -1.490 1.00 46.12 109 SER A CA 1
ATOM 814 C C . SER A 1 109 ? 24.729 3.249 -1.668 1.00 46.12 109 SER A C 1
ATOM 816 O O . SER A 1 109 ? 24.655 2.690 -2.767 1.00 46.12 109 SER A O 1
ATOM 818 N N . GLY A 1 110 ? 24.198 2.738 -0.558 1.00 46.09 110 GLY A N 1
ATOM 819 C CA . GLY A 1 110 ? 23.418 1.512 -0.521 1.00 46.09 110 GLY A CA 1
ATOM 820 C C . GLY A 1 110 ? 22.095 1.675 -1.256 1.00 46.09 110 GLY A C 1
ATOM 821 O O . GLY A 1 110 ? 21.134 2.121 -0.652 1.00 46.09 110 GLY A O 1
ATOM 822 N N . GLU A 1 111 ? 22.062 1.275 -2.528 1.00 40.72 111 GLU A N 1
ATOM 823 C CA . GLU A 1 111 ? 20.831 1.050 -3.310 1.00 40.72 111 GLU A CA 1
ATOM 824 C C . GLU A 1 111 ? 20.900 -0.197 -4.217 1.00 40.72 111 GLU A C 1
ATOM 826 O O . GLU A 1 111 ? 20.032 -0.412 -5.050 1.00 40.72 111 GLU A O 1
ATOM 831 N N . TYR A 1 112 ? 21.880 -1.093 -4.048 1.00 44.50 112 TYR A N 1
ATOM 832 C CA . TYR A 1 112 ? 22.011 -2.267 -4.934 1.00 44.50 112 TYR A CA 1
ATOM 833 C C . TYR A 1 112 ? 21.163 -3.489 -4.549 1.00 44.50 112 TYR A C 1
ATOM 835 O O . TYR A 1 112 ? 21.115 -4.456 -5.305 1.00 44.50 112 TYR A O 1
ATOM 843 N N . PHE A 1 113 ? 20.497 -3.490 -3.390 1.00 47.31 113 PHE A N 1
ATOM 844 C CA . PHE A 1 113 ? 19.748 -4.674 -2.939 1.00 47.31 113 PHE A CA 1
ATOM 845 C C . PHE A 1 113 ? 18.288 -4.710 -3.423 1.00 47.31 113 PHE A C 1
ATOM 847 O O . PHE A 1 113 ? 17.675 -5.776 -3.423 1.00 47.31 113 PHE A O 1
ATOM 854 N N . THR A 1 114 ? 17.735 -3.578 -3.868 1.00 50.72 114 THR A N 1
ATOM 855 C CA . THR A 1 114 ? 16.316 -3.470 -4.250 1.00 50.72 114 THR A CA 1
ATOM 856 C C . THR A 1 114 ? 16.097 -3.773 -5.734 1.00 50.72 114 THR A C 1
ATOM 858 O O . THR A 1 114 ? 15.215 -4.559 -6.071 1.00 50.72 114 THR A O 1
ATOM 861 N N . GLU A 1 115 ? 16.952 -3.259 -6.625 1.00 51.19 115 GLU A N 1
ATOM 862 C CA . GLU A 1 115 ? 16.795 -3.437 -8.080 1.00 51.19 115 GLU A CA 1
ATOM 863 C C . GLU A 1 115 ? 16.910 -4.905 -8.517 1.00 51.19 115 GLU A C 1
ATOM 865 O O . GLU A 1 115 ? 16.170 -5.371 -9.383 1.00 51.19 115 GLU A O 1
ATOM 870 N N . GLN A 1 116 ? 17.802 -5.671 -7.882 1.00 53.62 116 GLN A N 1
ATOM 871 C CA . GLN A 1 116 ? 18.018 -7.078 -8.223 1.00 53.62 116 GLN A CA 1
ATOM 872 C C . GLN A 1 116 ? 16.857 -7.970 -7.749 1.00 53.62 116 GLN A C 1
ATOM 874 O O . GLN A 1 116 ? 16.484 -8.931 -8.425 1.00 53.62 116 GLN A O 1
ATOM 879 N N . GLN A 1 117 ? 16.230 -7.614 -6.622 1.00 57.31 117 GLN A N 1
ATOM 880 C CA . GLN A 1 117 ? 15.041 -8.298 -6.116 1.00 57.31 117 GLN A CA 1
ATOM 881 C C . GLN A 1 117 ? 13.801 -7.952 -6.952 1.00 57.31 117 GLN A C 1
ATOM 883 O O . GLN A 1 117 ? 13.007 -8.851 -7.239 1.00 57.31 117 GLN A O 1
ATOM 888 N N . GLU A 1 118 ? 13.645 -6.701 -7.392 1.00 60.62 118 GLU A N 1
ATOM 889 C CA . GLU A 1 118 ? 12.553 -6.303 -8.289 1.00 60.62 118 GLU A CA 1
ATOM 890 C C . GLU A 1 118 ? 12.683 -6.931 -9.680 1.00 60.62 118 GLU A C 1
ATOM 892 O O . GLU A 1 118 ? 11.696 -7.463 -10.193 1.00 60.62 118 GLU A O 1
ATOM 897 N N . ALA A 1 119 ? 13.885 -6.963 -10.269 1.00 60.91 119 ALA A N 1
ATOM 898 C CA . ALA A 1 119 ? 14.129 -7.648 -11.542 1.00 60.91 119 ALA A CA 1
ATOM 899 C C . ALA A 1 119 ? 13.750 -9.138 -11.461 1.00 60.91 119 ALA A C 1
ATOM 901 O O . ALA A 1 119 ? 13.035 -9.646 -12.326 1.00 60.91 119 ALA A O 1
ATOM 902 N N . SER A 1 120 ? 14.113 -9.806 -10.358 1.00 78.88 120 SER A N 1
ATOM 903 C CA . SER A 1 120 ? 13.751 -11.210 -10.142 1.00 78.88 120 SER A CA 1
ATOM 904 C C . SER A 1 120 ? 12.234 -11.430 -10.047 1.00 78.88 120 SER A C 1
ATOM 906 O O . SER A 1 120 ? 11.725 -12.428 -10.551 1.00 78.88 120 SER A O 1
ATOM 908 N N . TRP A 1 121 ? 11.474 -10.493 -9.465 1.00 86.25 121 TRP A N 1
ATOM 909 C CA . TRP A 1 121 ? 10.012 -10.599 -9.375 1.00 86.25 121 TRP A CA 1
ATOM 910 C C . TRP A 1 121 ? 9.320 -10.487 -10.734 1.00 86.25 121 TRP A C 1
ATOM 912 O O . TRP A 1 121 ? 8.356 -11.216 -10.987 1.00 86.25 121 TRP A O 1
ATOM 922 N N . HIS A 1 122 ? 9.824 -9.631 -11.624 1.00 89.75 122 HIS A N 1
ATOM 923 C CA . HIS A 1 122 ? 9.309 -9.517 -12.990 1.00 89.75 122 HIS A CA 1
ATOM 924 C C . HIS A 1 122 ? 9.525 -10.819 -13.775 1.00 89.75 122 HIS A C 1
ATOM 926 O O . HIS A 1 122 ? 8.600 -11.317 -14.419 1.00 89.75 122 HIS A O 1
ATOM 932 N N . GLU A 1 123 ? 10.717 -11.412 -13.672 1.00 91.38 123 GLU A N 1
ATOM 933 C CA . GLU A 1 123 ? 11.055 -12.688 -14.315 1.00 91.38 123 GLU A CA 1
ATOM 934 C C . GLU A 1 123 ? 10.185 -13.841 -13.801 1.00 91.38 123 GLU A C 1
ATOM 936 O O . GLU A 1 123 ? 9.683 -14.646 -14.591 1.00 91.38 123 GLU A O 1
ATOM 941 N N . ILE A 1 124 ? 9.958 -13.893 -12.483 1.00 91.62 124 ILE A N 1
ATOM 942 C CA . ILE A 1 124 ? 9.073 -14.881 -11.855 1.00 91.62 124 ILE A CA 1
ATOM 943 C C . ILE A 1 124 ? 7.646 -14.729 -12.384 1.00 91.62 124 ILE A C 1
ATOM 945 O O . ILE A 1 124 ? 7.028 -15.726 -12.753 1.00 91.62 124 ILE A O 1
ATOM 949 N N . SER A 1 125 ? 7.142 -13.496 -12.457 1.00 91.19 125 SER A N 1
ATOM 950 C CA . SER A 1 125 ? 5.776 -13.209 -12.909 1.00 91.19 125 SER A CA 1
ATOM 951 C C . SER A 1 125 ? 5.564 -13.643 -14.361 1.00 91.19 125 SER A C 1
ATOM 953 O O . SER A 1 125 ? 4.613 -14.364 -14.655 1.00 91.19 125 SER A O 1
ATOM 955 N N . LEU A 1 126 ? 6.498 -13.308 -15.259 1.00 93.69 126 LEU A N 1
ATOM 956 C CA . LEU A 1 126 ? 6.425 -13.694 -16.672 1.00 93.69 126 LEU A CA 1
ATOM 957 C C . LEU A 1 126 ? 6.453 -15.219 -16.867 1.00 93.69 126 LEU A C 1
ATOM 959 O O . LEU A 1 126 ? 5.677 -15.778 -17.643 1.00 93.69 126 LEU A O 1
ATOM 963 N N . LEU A 1 127 ? 7.346 -15.918 -16.165 1.00 91.94 127 LEU A N 1
ATOM 964 C CA . LEU A 1 127 ? 7.402 -17.381 -16.216 1.00 91.94 127 LEU A CA 1
ATOM 965 C C . LEU A 1 127 ? 6.139 -18.022 -15.633 1.00 91.94 127 LEU A C 1
ATOM 967 O O . LEU A 1 127 ? 5.698 -19.058 -16.127 1.00 91.94 127 LEU A O 1
ATOM 971 N N . GLN A 1 128 ? 5.529 -17.402 -14.626 1.00 91.19 128 GLN A N 1
ATOM 972 C CA . GLN A 1 128 ? 4.279 -17.873 -14.043 1.00 91.19 128 GLN A CA 1
ATOM 973 C C . GLN A 1 128 ? 3.082 -17.693 -14.991 1.00 91.19 128 GLN A C 1
ATOM 975 O O . GLN A 1 128 ? 2.208 -18.559 -15.027 1.00 91.19 128 GLN A O 1
ATOM 980 N N . GLU A 1 129 ? 3.071 -16.644 -15.819 1.00 92.00 129 GLU A N 1
ATOM 981 C CA . GLU A 1 129 ? 2.097 -16.491 -16.911 1.00 92.00 129 GLU A CA 1
ATOM 982 C C . GLU A 1 129 ? 2.246 -17.587 -17.980 1.00 92.00 129 GLU A C 1
ATOM 984 O O . GLU A 1 129 ? 1.247 -18.106 -18.481 1.00 92.00 129 GLU A O 1
ATOM 989 N N . MET A 1 130 ? 3.483 -17.984 -18.308 1.00 91.81 130 MET A N 1
ATOM 990 C CA . MET A 1 130 ? 3.744 -19.069 -19.266 1.00 91.81 130 MET A CA 1
ATOM 991 C C . MET A 1 130 ? 3.424 -20.461 -18.698 1.00 91.81 130 MET A C 1
ATOM 993 O O . MET A 1 130 ? 3.002 -21.349 -19.442 1.00 91.81 130 MET A O 1
ATOM 997 N N . PHE A 1 131 ? 3.612 -20.661 -17.390 1.00 90.44 131 PHE A N 1
ATOM 998 C CA . PHE A 1 131 ? 3.458 -21.948 -16.708 1.00 90.44 131 PHE A CA 1
ATOM 999 C C . PHE A 1 131 ? 2.517 -21.840 -15.500 1.00 90.44 131 PHE A C 1
ATOM 1001 O O . PHE A 1 131 ? 2.962 -21.958 -14.357 1.00 90.44 131 PHE A O 1
ATOM 1008 N N . PRO A 1 132 ? 1.196 -21.710 -15.713 1.00 86.62 132 PRO A N 1
ATOM 1009 C CA . PRO A 1 132 ? 0.236 -21.501 -14.623 1.00 86.62 132 PRO A CA 1
ATOM 1010 C C . PRO A 1 132 ? 0.138 -22.683 -13.642 1.00 86.62 132 PRO A C 1
ATOM 1012 O O . PRO A 1 132 ? -0.352 -22.528 -12.528 1.00 86.62 132 PRO A O 1
ATOM 1015 N N . ALA A 1 133 ? 0.596 -23.874 -14.041 1.00 84.12 133 ALA A N 1
ATOM 1016 C CA . ALA A 1 133 ? 0.648 -25.054 -13.176 1.00 84.12 133 ALA A CA 1
ATOM 1017 C C . ALA A 1 133 ? 1.905 -25.109 -12.282 1.00 84.12 133 ALA A C 1
ATOM 1019 O O . ALA A 1 133 ? 1.954 -25.902 -11.338 1.00 84.12 133 ALA A O 1
ATOM 1020 N N . ALA A 1 134 ? 2.932 -24.307 -12.582 1.00 85.81 134 ALA A N 1
ATOM 1021 C CA . ALA A 1 134 ? 4.168 -24.266 -11.813 1.00 85.81 134 ALA A CA 1
ATOM 1022 C C . ALA A 1 134 ? 4.008 -23.368 -10.579 1.00 85.81 134 ALA A C 1
ATOM 1024 O O . ALA A 1 134 ? 3.391 -22.305 -10.628 1.00 85.81 134 ALA A O 1
ATOM 1025 N N . SER A 1 135 ? 4.581 -23.791 -9.451 1.00 87.44 135 SER A N 1
ATOM 1026 C CA . SER A 1 135 ? 4.595 -22.962 -8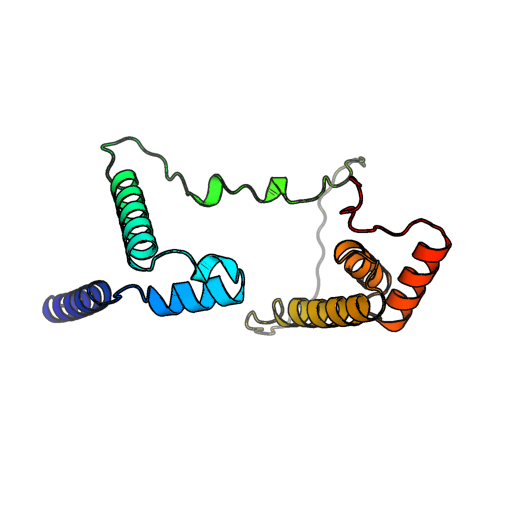.244 1.00 87.44 135 SER A CA 1
ATOM 1027 C C . SER A 1 135 ? 5.589 -21.796 -8.372 1.00 87.44 135 SER A C 1
ATOM 1029 O O . SER A 1 135 ? 6.636 -21.955 -9.005 1.00 87.44 135 SER A O 1
ATOM 1031 N N . PRO A 1 136 ? 5.364 -20.657 -7.689 1.00 88.00 136 PRO A N 1
ATOM 1032 C CA . PRO A 1 136 ? 6.339 -19.560 -7.630 1.00 88.00 136 PRO A CA 1
ATOM 1033 C C . PRO A 1 136 ? 7.711 -20.000 -7.101 1.00 88.00 136 PRO A C 1
ATOM 1035 O O . PRO A 1 136 ? 8.748 -19.441 -7.448 1.00 88.00 136 PRO A O 1
ATOM 1038 N N . THR A 1 137 ? 7.730 -21.008 -6.227 1.00 87.94 137 THR A N 1
ATOM 1039 C CA . THR A 1 137 ? 8.953 -21.644 -5.725 1.00 87.94 137 THR A CA 1
ATOM 1040 C C . THR A 1 137 ? 9.703 -22.412 -6.812 1.00 87.94 137 THR A C 1
ATOM 1042 O O . THR A 1 137 ? 10.926 -22.324 -6.864 1.00 87.94 137 THR A O 1
ATOM 1045 N N . GLU A 1 138 ? 8.994 -23.113 -7.703 1.00 89.62 138 GLU A N 1
ATOM 1046 C CA . GLU A 1 138 ? 9.599 -23.834 -8.832 1.00 89.62 138 GLU A CA 1
ATOM 1047 C C . GLU A 1 138 ? 10.190 -22.874 -9.860 1.00 89.62 138 GLU A C 1
ATOM 1049 O O . GLU A 1 138 ? 11.303 -23.080 -10.338 1.00 89.62 138 GLU A O 1
ATOM 1054 N N . ILE A 1 139 ? 9.458 -21.803 -10.172 1.00 92.62 139 ILE A N 1
ATOM 1055 C CA . ILE A 1 139 ? 9.912 -20.773 -11.106 1.00 92.62 139 ILE A CA 1
ATOM 1056 C C . ILE A 1 139 ? 11.182 -20.094 -10.585 1.00 92.62 139 ILE A C 1
ATOM 1058 O O . ILE A 1 139 ? 12.163 -19.991 -11.321 1.00 92.62 139 ILE A O 1
ATOM 1062 N N . ARG A 1 140 ? 11.212 -19.726 -9.296 1.00 91.31 140 ARG A N 1
ATOM 1063 C CA . ARG A 1 140 ? 12.420 -19.200 -8.641 1.00 91.31 140 ARG A CA 1
ATOM 1064 C C . ARG A 1 140 ? 13.587 -20.168 -8.729 1.00 91.31 140 ARG A C 1
ATOM 1066 O O . ARG A 1 140 ? 14.674 -19.775 -9.130 1.00 91.31 140 ARG A O 1
ATOM 1073 N N . HIS A 1 141 ? 13.354 -21.436 -8.406 1.00 90.56 141 HIS A N 1
ATOM 1074 C CA . HIS A 1 141 ? 14.379 -22.468 -8.495 1.00 90.56 141 HIS A CA 1
ATOM 1075 C C . HIS A 1 141 ? 14.928 -22.614 -9.925 1.00 90.56 141 HIS A C 1
ATOM 1077 O O . HIS A 1 141 ? 16.141 -22.707 -10.115 1.00 90.56 141 HIS A O 1
ATOM 1083 N N . CYS A 1 142 ? 14.062 -22.569 -10.942 1.00 90.88 142 CYS A N 1
ATOM 1084 C CA . CYS A 1 142 ? 14.489 -22.629 -12.338 1.00 90.88 142 CYS A CA 1
ATOM 1085 C C . CYS A 1 142 ? 15.306 -21.398 -12.753 1.00 90.88 142 CYS A C 1
ATOM 1087 O O . CYS A 1 142 ? 16.319 -21.560 -13.428 1.00 90.88 142 CYS A O 1
ATOM 1089 N N . LEU A 1 143 ? 14.916 -20.197 -12.312 1.00 91.81 143 LEU A N 1
ATOM 1090 C CA . LEU A 1 143 ? 15.667 -18.957 -12.542 1.00 91.81 143 LEU A CA 1
ATOM 1091 C C . LEU A 1 143 ? 17.035 -18.972 -11.857 1.00 91.81 143 LEU A C 1
ATOM 1093 O O . LEU A 1 143 ? 18.023 -18.571 -12.464 1.00 91.81 143 LEU A O 1
ATOM 1097 N N . THR A 1 144 ? 17.121 -19.498 -10.632 1.00 90.44 144 THR A N 1
ATOM 1098 C CA . THR A 1 144 ? 18.399 -19.652 -9.923 1.00 90.44 144 THR A CA 1
ATOM 1099 C C . THR A 1 144 ? 19.342 -20.604 -10.662 1.00 90.44 144 THR A C 1
ATOM 1101 O O . THR A 1 144 ? 20.526 -20.313 -10.786 1.00 90.44 144 THR A O 1
ATOM 1104 N N . ILE A 1 145 ? 18.839 -21.724 -11.195 1.00 91.62 145 ILE A N 1
ATOM 1105 C CA . ILE A 1 145 ? 19.659 -22.660 -11.988 1.00 91.62 145 ILE A CA 1
ATOM 1106 C C . ILE A 1 145 ? 20.058 -22.052 -13.339 1.00 91.62 145 ILE A C 1
ATOM 1108 O O . ILE A 1 145 ? 21.135 -22.344 -13.858 1.00 91.62 145 ILE A O 1
ATOM 1112 N N . ALA A 1 146 ? 19.187 -21.227 -13.915 1.00 91.62 146 ALA A N 1
ATOM 1113 C CA . ALA A 1 146 ? 19.394 -20.583 -15.202 1.00 91.62 146 ALA A CA 1
ATOM 1114 C C . ALA A 1 146 ? 20.207 -19.277 -15.129 1.00 91.62 146 ALA A C 1
ATOM 1116 O O . ALA A 1 146 ? 20.417 -18.668 -16.175 1.00 91.62 146 ALA A O 1
ATOM 1117 N N . ASP A 1 147 ? 20.669 -18.863 -13.942 1.00 88.31 147 ASP A N 1
ATOM 1118 C CA . ASP A 1 147 ? 21.403 -17.605 -13.721 1.00 88.31 147 ASP A CA 1
ATOM 1119 C C . ASP A 1 147 ? 20.625 -16.370 -14.229 1.00 88.31 147 ASP A C 1
ATOM 1121 O O . ASP A 1 147 ? 21.170 -15.492 -14.892 1.00 88.31 147 ASP A O 1
ATOM 1125 N N . GLY A 1 148 ? 19.305 -16.350 -13.996 1.00 86.50 148 GLY A N 1
ATOM 1126 C CA . GLY A 1 148 ? 18.398 -15.283 -14.457 1.00 86.50 148 GLY A CA 1
ATOM 1127 C C . GLY A 1 148 ? 17.977 -15.370 -15.934 1.00 86.50 148 GLY A C 1
ATOM 1128 O O . GLY A 1 148 ? 17.188 -14.563 -16.414 1.00 86.50 148 GLY A O 1
ATOM 1129 N N . ASP A 1 149 ? 18.450 -16.363 -16.694 1.00 92.69 149 ASP A N 1
ATOM 1130 C CA . ASP A 1 149 ? 18.066 -16.540 -18.100 1.00 92.69 149 ASP A CA 1
ATOM 1131 C C . ASP A 1 149 ? 16.644 -17.123 -18.224 1.00 92.69 149 ASP A C 1
ATOM 1133 O O . ASP A 1 149 ? 16.419 -18.327 -18.063 1.00 92.69 149 ASP A O 1
ATOM 1137 N N . ILE A 1 150 ? 15.674 -16.264 -18.552 1.00 93.50 150 ILE A N 1
ATOM 1138 C CA . ILE A 1 150 ? 14.246 -16.611 -18.681 1.00 93.50 150 ILE A CA 1
ATOM 1139 C C . ILE A 1 150 ? 14.020 -17.761 -19.673 1.00 93.50 150 ILE A C 1
ATOM 1141 O O . ILE A 1 150 ? 13.213 -18.656 -19.416 1.00 93.50 150 ILE A O 1
ATOM 1145 N N . ALA A 1 151 ? 14.721 -17.766 -20.811 1.00 93.62 151 ALA A N 1
ATOM 1146 C CA . ALA A 1 151 ? 14.513 -18.771 -21.850 1.00 93.62 151 ALA A CA 1
ATOM 1147 C C . ALA A 1 151 ? 14.988 -20.153 -21.383 1.00 93.62 151 ALA A C 1
ATOM 1149 O O . ALA A 1 151 ? 14.289 -21.152 -21.575 1.00 93.62 151 ALA A O 1
ATOM 1150 N N . LYS A 1 152 ? 16.144 -20.212 -20.712 1.00 94.12 152 LYS A N 1
ATOM 1151 C CA . LYS A 1 152 ? 16.640 -21.455 -20.103 1.00 94.12 152 LYS A CA 1
ATOM 1152 C C . LYS A 1 152 ? 15.780 -21.899 -18.926 1.00 94.12 152 LYS A C 1
ATOM 1154 O O . LYS A 1 152 ? 15.507 -23.091 -18.801 1.00 94.12 152 LYS A O 1
ATOM 1159 N N . ALA A 1 153 ? 15.317 -20.968 -18.095 1.00 94.12 153 ALA A N 1
ATOM 1160 C CA . ALA A 1 153 ? 14.409 -21.267 -16.993 1.00 94.12 153 ALA A CA 1
ATOM 1161 C C . ALA A 1 153 ? 13.086 -21.865 -17.504 1.00 94.12 153 ALA A C 1
ATOM 1163 O O . ALA A 1 153 ? 12.614 -22.857 -16.952 1.00 94.12 153 ALA A O 1
ATOM 1164 N N . ALA A 1 154 ? 12.538 -21.342 -18.607 1.00 93.69 154 ALA A N 1
ATOM 1165 C CA . ALA A 1 154 ? 11.345 -21.887 -19.256 1.00 93.69 154 ALA A CA 1
ATOM 1166 C C . ALA A 1 154 ? 11.570 -23.311 -19.790 1.00 93.69 154 ALA A C 1
ATOM 1168 O O . ALA A 1 154 ? 10.740 -24.197 -19.588 1.00 93.69 154 ALA A O 1
ATOM 1169 N N . GLN A 1 155 ? 12.713 -23.555 -20.435 1.00 93.81 155 GLN A N 1
ATOM 1170 C CA . GLN A 1 155 ? 13.090 -24.896 -20.896 1.00 93.81 155 GLN A CA 1
ATOM 1171 C C . GLN A 1 155 ? 13.235 -25.880 -19.731 1.00 93.81 155 GLN A C 1
ATOM 1173 O O . GLN A 1 155 ? 12.794 -27.026 -19.824 1.00 93.81 155 GLN A O 1
ATOM 1178 N N . LEU A 1 156 ? 13.828 -25.433 -18.623 1.00 92.06 156 LEU A N 1
ATOM 1179 C CA . LEU A 1 156 ? 13.996 -26.242 -17.425 1.00 92.06 156 LEU A CA 1
ATOM 1180 C C . LEU A 1 156 ? 12.645 -26.567 -16.772 1.00 92.06 156 LEU A C 1
ATOM 1182 O O . LEU A 1 156 ? 12.420 -27.718 -16.400 1.00 92.06 156 LEU A O 1
ATOM 1186 N N . ALA A 1 157 ? 11.733 -25.595 -16.695 1.00 90.44 157 ALA A N 1
ATOM 1187 C CA . ALA A 1 157 ? 10.375 -25.796 -16.192 1.00 90.44 157 ALA A CA 1
ATOM 1188 C C . ALA A 1 157 ? 9.602 -26.832 -17.032 1.00 90.44 157 ALA A C 1
ATOM 1190 O O . ALA A 1 157 ? 9.019 -27.763 -16.473 1.00 90.44 157 ALA A O 1
ATOM 1191 N N . LEU A 1 158 ? 9.678 -26.738 -18.367 1.00 91.38 158 LEU A N 1
ATOM 1192 C CA . LEU A 1 158 ? 9.082 -27.713 -19.291 1.00 91.38 158 LEU A CA 1
ATOM 1193 C C . LEU A 1 158 ? 9.641 -29.121 -19.082 1.00 91.38 158 LEU A C 1
ATOM 1195 O O . LEU A 1 158 ? 8.887 -30.070 -18.876 1.00 91.38 158 LEU A O 1
ATOM 1199 N N . HIS A 1 159 ? 10.967 -29.258 -19.065 1.00 89.81 159 HIS A N 1
ATOM 1200 C CA . HIS A 1 159 ? 11.613 -30.557 -18.892 1.00 89.81 159 HIS A CA 1
ATOM 1201 C C . HIS A 1 159 ? 11.239 -31.211 -17.551 1.00 89.81 159 HIS A C 1
ATOM 1203 O O . HIS A 1 159 ? 11.063 -32.426 -17.459 1.00 89.81 159 HIS A O 1
ATOM 1209 N N . ARG A 1 160 ? 11.090 -30.414 -16.487 1.00 85.31 160 ARG A N 1
ATOM 1210 C CA . ARG A 1 160 ? 10.679 -30.909 -15.163 1.00 85.31 160 ARG A CA 1
ATOM 1211 C C . ARG A 1 160 ? 9.218 -31.340 -15.135 1.00 85.31 160 ARG A C 1
ATOM 1213 O O . ARG A 1 160 ? 8.908 -32.337 -14.482 1.00 85.31 160 ARG A O 1
ATOM 1220 N N . GLN A 1 161 ? 8.344 -30.648 -15.863 1.00 83.75 161 GLN A N 1
ATOM 1221 C CA . GLN A 1 161 ? 6.954 -31.060 -16.044 1.00 83.75 161 GLN A CA 1
ATOM 1222 C C . GLN A 1 161 ? 6.860 -32.395 -16.798 1.00 83.75 161 GLN A C 1
ATOM 1224 O O . GLN A 1 161 ? 6.153 -33.298 -16.357 1.00 83.75 161 GLN A O 1
ATOM 1229 N N . GLU A 1 162 ? 7.622 -32.558 -17.881 1.00 83.62 162 GLU A N 1
ATOM 1230 C CA . GLU A 1 162 ? 7.670 -33.799 -18.668 1.00 83.62 162 GLU A CA 1
ATOM 1231 C C . GLU A 1 162 ? 8.258 -34.978 -17.875 1.00 83.62 162 GLU A C 1
ATOM 1233 O O . GLU A 1 162 ? 7.795 -36.111 -18.001 1.00 83.62 162 GLU A O 1
ATOM 1238 N N . ALA A 1 163 ? 9.241 -34.712 -17.009 1.00 81.88 163 ALA A N 1
ATOM 1239 C CA . ALA A 1 163 ? 9.863 -35.707 -16.136 1.00 81.88 163 ALA A CA 1
ATOM 1240 C C . ALA A 1 163 ? 9.048 -36.031 -14.865 1.00 81.88 163 ALA A C 1
ATOM 1242 O O . ALA A 1 163 ? 9.469 -36.879 -14.075 1.00 81.88 163 ALA A O 1
ATOM 1243 N N . GLY A 1 164 ? 7.917 -35.354 -14.630 1.00 77.88 164 GLY A N 1
ATOM 1244 C CA . GLY A 1 164 ? 7.103 -35.515 -13.419 1.00 77.88 164 GLY A CA 1
ATOM 1245 C C . GLY A 1 164 ? 7.776 -35.015 -12.133 1.00 77.88 164 GLY A C 1
ATOM 1246 O O . GLY A 1 164 ? 7.406 -35.436 -11.041 1.00 77.88 164 GLY A O 1
ATOM 1247 N N . GLN A 1 165 ? 8.777 -34.139 -12.251 1.00 74.94 165 GLN A N 1
ATOM 1248 C CA . GLN A 1 165 ? 9.536 -33.555 -11.136 1.00 74.94 165 GLN A CA 1
ATOM 1249 C C . GLN A 1 165 ? 9.070 -32.135 -10.776 1.00 74.94 165 GLN A C 1
ATOM 1251 O O . GLN A 1 165 ? 9.731 -31.448 -9.997 1.00 74.94 165 GLN A O 1
ATOM 1256 N N . SER A 1 166 ? 7.963 -31.674 -11.360 1.00 76.94 166 SER A N 1
ATOM 1257 C CA . SER A 1 166 ? 7.431 -30.330 -11.147 1.00 76.94 166 SER A CA 1
ATOM 1258 C C . SER A 1 166 ? 6.964 -30.128 -9.705 1.00 76.94 166 SER A C 1
ATOM 1260 O O . SER A 1 166 ? 6.104 -30.870 -9.220 1.00 76.94 166 SER A O 1
ATOM 1262 N N . ILE A 1 167 ? 7.461 -29.080 -9.044 1.00 72.31 167 ILE A N 1
ATOM 1263 C CA . ILE A 1 167 ? 6.943 -28.632 -7.746 1.00 72.31 167 ILE A CA 1
ATOM 1264 C C . ILE A 1 167 ? 5.642 -27.862 -8.007 1.00 72.31 167 ILE A C 1
ATOM 1266 O O . ILE A 1 167 ? 5.637 -26.653 -8.243 1.00 72.31 167 ILE A O 1
ATOM 1270 N N . THR A 1 168 ? 4.523 -28.581 -8.027 1.00 69.62 168 THR A N 1
ATOM 1271 C CA . THR A 1 168 ? 3.181 -27.996 -8.133 1.00 69.62 168 THR A CA 1
ATOM 1272 C C . THR A 1 168 ? 2.714 -27.526 -6.759 1.00 69.62 168 THR A C 1
ATOM 1274 O O . THR A 1 168 ? 2.835 -28.271 -5.783 1.00 69.62 168 THR A O 1
ATOM 1277 N N . SER A 1 169 ? 2.130 -26.331 -6.674 1.00 59.12 169 SER A N 1
ATOM 1278 C CA . SER A 1 169 ? 1.430 -25.856 -5.477 1.00 59.12 169 SER A CA 1
ATOM 1279 C C . SER A 1 169 ? 0.243 -26.786 -5.217 1.00 59.12 169 SER A C 1
ATOM 1281 O O . SER A 1 169 ? -0.754 -26.742 -5.932 1.00 59.12 169 SER A O 1
ATOM 1283 N N . ASN A 1 170 ? 0.358 -27.697 -4.255 1.00 53.03 170 ASN A N 1
ATOM 1284 C CA . ASN A 1 170 ? -0.678 -28.688 -3.989 1.00 53.03 170 ASN A CA 1
ATOM 1285 C C . ASN A 1 170 ? -1.865 -28.023 -3.256 1.00 53.03 170 ASN A C 1
ATOM 1287 O O . ASN A 1 170 ? -1.926 -28.039 -2.031 1.00 53.03 170 ASN A O 1
ATOM 1291 N N . LEU A 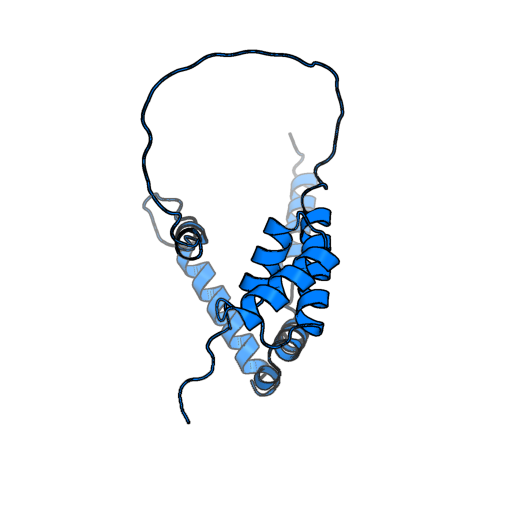1 171 ? -2.794 -27.420 -4.008 1.00 48.34 171 LEU A N 1
ATOM 1292 C CA . LEU A 1 171 ? -4.155 -27.083 -3.552 1.00 48.34 171 LEU A CA 1
ATOM 1293 C C . LEU A 1 171 ? -5.194 -27.975 -4.255 1.00 48.34 171 LEU A C 1
ATOM 1295 O O . LEU A 1 171 ? -6.280 -27.546 -4.632 1.00 48.34 171 LEU A O 1
ATOM 1299 N N . SER A 1 172 ? -4.844 -29.238 -4.474 1.00 50.47 172 SER A N 1
ATOM 1300 C CA . SER A 1 172 ? -5.715 -30.229 -5.101 1.00 50.47 172 SER A CA 1
ATOM 1301 C C . SER A 1 172 ? -5.741 -31.516 -4.280 1.00 50.47 172 SER A C 1
ATOM 1303 O O . SER A 1 172 ? -5.322 -32.580 -4.725 1.00 50.47 172 SER A O 1
ATOM 1305 N N . TYR A 1 173 ? -6.300 -31.432 -3.073 1.00 47.88 173 TYR A N 1
ATOM 1306 C CA . TYR A 1 173 ? -6.982 -32.574 -2.470 1.00 47.88 173 TYR A CA 1
ATOM 1307 C C . TYR A 1 173 ? -8.310 -32.110 -1.858 1.00 47.88 173 TYR A C 1
ATOM 1309 O O . TYR A 1 173 ? -8.351 -31.085 -1.187 1.00 47.88 173 TYR A O 1
ATOM 1317 N N . MET A 1 174 ? -9.366 -32.902 -2.092 1.00 42.75 174 MET A N 1
ATOM 1318 C CA . MET A 1 174 ? -10.779 -32.756 -1.681 1.00 42.75 174 MET A CA 1
ATOM 1319 C C . MET A 1 174 ? -11.752 -32.252 -2.766 1.00 42.75 174 MET A C 1
ATOM 1321 O O . MET A 1 174 ? -12.352 -31.184 -2.677 1.00 42.75 174 MET A O 1
ATOM 1325 N N . THR A 1 175 ? -11.992 -33.099 -3.765 1.00 40.53 175 THR A N 1
ATOM 1326 C CA . THR A 1 175 ? -13.352 -33.431 -4.233 1.00 40.53 175 THR A CA 1
ATOM 1327 C C . THR A 1 175 ? -13.442 -34.951 -4.268 1.00 40.53 175 THR A C 1
ATOM 1329 O O . THR A 1 175 ? -14.510 -35.485 -3.905 1.00 40.53 175 THR A O 1
#

Radius of gyration: 26.29 Å; chains: 1; bounding box: 64×64×59 Å